Protein AF-A0A0F2T7H7-F1 (afdb_monomer)

Foldseek 3Di:
DEWDQQQVPRFIKDWFADPQQWIWIAGPPDPGIDTLDRFAPATWYWDQQPVVRFIKIWHQGPVQFIWIATPVDPGIDGPFDDPPPFRFQHTKYWDQDPVPSFIKIWTAGVQLWIWIDTPVDPGIDTDDDDDRHDDD

Structure (mmCIF, N/CA/C/O backbone):
data_AF-A0A0F2T7H7-F1
#
_entry.id   AF-A0A0F2T7H7-F1
#
loop_
_atom_site.group_PDB
_atom_site.id
_atom_site.type_symbol
_atom_site.label_atom_id
_atom_site.label_alt_id
_atom_site.label_comp_id
_atom_site.label_asym_id
_atom_site.label_entity_id
_atom_site.label_seq_id
_atom_site.pdbx_PDB_ins_code
_atom_site.Cartn_x
_atom_site.Cartn_y
_atom_site.Cartn_z
_atom_site.occupancy
_atom_site.B_iso_or_equiv
_atom_site.auth_seq_id
_atom_site.auth_comp_id
_atom_site.auth_asym_id
_atom_site.auth_atom_id
_atom_site.pdbx_PDB_model_num
ATOM 1 N N . PRO A 1 1 ? 2.668 -9.526 -2.682 1.00 92.69 1 PRO A N 1
ATOM 2 C CA . PRO A 1 1 ? 1.182 -9.571 -2.584 1.00 92.69 1 PRO A CA 1
ATOM 3 C C . PRO A 1 1 ? 0.741 -9.153 -1.174 1.00 92.69 1 PRO A C 1
ATOM 5 O O . PRO A 1 1 ? 1.503 -9.359 -0.235 1.00 92.69 1 PRO A O 1
ATOM 8 N N . SER A 1 2 ? -0.472 -8.623 -1.020 1.00 96.00 2 SER A N 1
ATOM 9 C CA . SER A 1 2 ? -1.080 -8.285 0.274 1.00 96.00 2 SER A CA 1
ATOM 10 C C . SER A 1 2 ? -2.511 -8.810 0.324 1.00 96.00 2 SER A C 1
ATOM 12 O O . SER A 1 2 ? -3.229 -8.719 -0.666 1.00 96.00 2 SER A O 1
ATOM 14 N N . VAL A 1 3 ? -2.915 -9.399 1.450 1.00 96.69 3 VAL A N 1
ATOM 15 C CA . VAL A 1 3 ? -4.265 -9.944 1.649 1.00 96.69 3 VAL A CA 1
ATOM 16 C C . VAL A 1 3 ? -4.862 -9.313 2.894 1.00 96.69 3 VAL A C 1
ATOM 18 O O . VAL A 1 3 ? -4.217 -9.289 3.940 1.00 96.69 3 VAL A O 1
ATOM 21 N N . VAL A 1 4 ? -6.094 -8.830 2.782 1.00 96.06 4 VAL A N 1
ATOM 22 C CA . VAL A 1 4 ? -6.815 -8.155 3.863 1.00 96.06 4 VAL A CA 1
ATOM 23 C C . VAL A 1 4 ? -8.279 -8.581 3.847 1.00 96.06 4 VAL A C 1
ATOM 25 O O . VAL A 1 4 ? -8.829 -8.879 2.788 1.00 96.06 4 VAL A O 1
ATOM 28 N N . ALA A 1 5 ? -8.914 -8.639 5.015 1.00 96.38 5 ALA A N 1
ATOM 29 C CA . ALA A 1 5 ? -10.361 -8.781 5.080 1.00 96.38 5 ALA A CA 1
ATOM 30 C C . ALA A 1 5 ? -11.007 -7.419 4.800 1.00 96.38 5 ALA A C 1
ATOM 32 O O . ALA A 1 5 ? -10.732 -6.456 5.514 1.00 96.38 5 ALA A O 1
ATOM 33 N N . ASP A 1 6 ? -11.855 -7.342 3.778 1.00 94.56 6 ASP A N 1
ATOM 34 C CA . ASP A 1 6 ? -12.710 -6.186 3.538 1.00 94.56 6 ASP A CA 1
ATOM 35 C C . ASP A 1 6 ? -13.715 -6.071 4.694 1.00 94.56 6 ASP A C 1
ATOM 37 O O . ASP A 1 6 ? -14.522 -6.983 4.897 1.00 94.56 6 ASP A O 1
ATOM 41 N N . PRO A 1 7 ? -13.690 -4.980 5.470 1.00 93.69 7 PRO A N 1
ATOM 42 C CA . PRO A 1 7 ? -14.576 -4.825 6.613 1.00 93.69 7 PRO A CA 1
ATOM 43 C C . PRO A 1 7 ? -16.047 -4.622 6.213 1.00 93.69 7 PRO A C 1
ATOM 45 O O . PRO A 1 7 ? -16.922 -4.806 7.058 1.00 93.69 7 PRO A O 1
ATOM 48 N N . ALA A 1 8 ? -16.348 -4.263 4.958 1.00 92.44 8 ALA A N 1
ATOM 49 C CA . ALA A 1 8 ? -17.721 -4.099 4.483 1.00 92.44 8 ALA A CA 1
ATOM 50 C C . ALA A 1 8 ? -18.402 -5.445 4.185 1.00 92.44 8 ALA A C 1
ATOM 52 O O . ALA A 1 8 ? -19.591 -5.617 4.456 1.00 92.44 8 ALA A O 1
ATOM 53 N N . THR A 1 9 ? -17.655 -6.404 3.636 1.00 93.19 9 THR A N 1
ATOM 54 C CA . THR A 1 9 ? -18.191 -7.700 3.182 1.00 93.19 9 THR A CA 1
ATOM 55 C C . THR A 1 9 ? -17.719 -8.890 4.020 1.00 93.19 9 THR A C 1
ATOM 57 O O . THR A 1 9 ? -18.320 -9.964 3.974 1.00 93.19 9 THR A O 1
ATOM 60 N N . GLY A 1 10 ? -16.632 -8.736 4.777 1.00 94.44 10 GLY A N 1
ATOM 61 C CA . GLY A 1 10 ? -15.917 -9.825 5.443 1.00 94.44 10 GLY A CA 1
ATOM 62 C C . GLY A 1 10 ? -15.155 -10.744 4.480 1.00 94.44 10 GLY A C 1
ATOM 63 O O . GLY A 1 10 ? -14.654 -11.792 4.897 1.00 94.44 10 GLY A O 1
ATOM 64 N N . HIS A 1 11 ? -15.092 -10.412 3.188 1.00 95.19 11 HIS A N 1
ATOM 65 C CA . HIS A 1 11 ? -14.358 -11.191 2.195 1.00 95.19 11 HIS A CA 1
ATOM 66 C C . HIS A 1 11 ? -12.861 -10.897 2.258 1.00 95.19 11 HIS A C 1
ATOM 68 O O . HIS A 1 11 ? -12.445 -9.816 2.659 1.00 95.19 11 HIS A O 1
ATOM 74 N N . LEU A 1 12 ? -12.033 -11.857 1.843 1.00 96.31 12 LEU A N 1
ATOM 75 C CA . LEU A 1 12 ? -10.608 -11.600 1.661 1.00 96.31 12 LEU A CA 1
ATOM 76 C C . LEU A 1 12 ? -10.384 -10.972 0.291 1.00 96.31 12 LEU A C 1
ATOM 78 O O . LEU A 1 12 ? -10.745 -11.568 -0.721 1.00 96.31 12 LEU A O 1
ATOM 82 N N . ILE A 1 13 ? -9.730 -9.818 0.271 1.00 97.00 13 ILE A N 1
ATOM 83 C CA . ILE A 1 13 ? -9.284 -9.148 -0.945 1.00 97.00 13 ILE A CA 1
ATOM 84 C C . ILE A 1 13 ? -7.774 -9.310 -1.048 1.00 97.00 13 ILE A C 1
ATOM 86 O O . ILE A 1 13 ? -7.045 -9.070 -0.084 1.00 97.00 13 ILE A O 1
ATOM 90 N N . THR A 1 14 ? -7.300 -9.734 -2.218 1.00 97.38 14 THR A N 1
ATOM 91 C CA . THR A 1 14 ? -5.864 -9.841 -2.506 1.00 97.38 14 THR A CA 1
ATOM 92 C C . THR A 1 14 ? -5.437 -8.725 -3.438 1.00 97.38 14 THR A C 1
ATOM 94 O O . THR A 1 14 ? -6.052 -8.552 -4.482 1.00 97.38 14 THR A O 1
ATOM 97 N N . TYR A 1 15 ? -4.355 -8.035 -3.093 1.00 97.62 15 TYR A N 1
ATOM 98 C CA . TYR A 1 15 ? -3.686 -7.037 -3.916 1.00 97.62 15 TYR A CA 1
ATOM 99 C C . TYR A 1 15 ? -2.330 -7.558 -4.391 1.00 97.62 15 TYR A C 1
ATOM 101 O O . TYR A 1 15 ? -1.531 -8.076 -3.600 1.00 97.62 15 TYR A O 1
ATOM 109 N N . ILE A 1 16 ? -2.045 -7.412 -5.683 1.00 97.44 16 ILE A N 1
ATOM 110 C CA . ILE A 1 16 ? -0.777 -7.813 -6.301 1.00 97.44 16 ILE A CA 1
ATOM 111 C C . ILE A 1 16 ? -0.275 -6.732 -7.250 1.00 97.44 16 ILE A C 1
ATOM 113 O O . ILE A 1 16 ? -1.045 -5.898 -7.712 1.00 97.44 16 ILE A O 1
ATOM 117 N N . ARG A 1 17 ? 1.013 -6.799 -7.582 1.00 96.81 17 ARG A N 1
ATOM 118 C CA . ARG A 1 17 ? 1.584 -6.046 -8.695 1.00 96.81 17 ARG A CA 1
ATOM 119 C C . ARG A 1 17 ? 1.940 -6.978 -9.844 1.00 96.81 17 ARG A C 1
ATOM 121 O O . ARG A 1 17 ? 2.277 -8.139 -9.600 1.00 96.81 17 ARG A O 1
ATOM 128 N N . ASP A 1 18 ? 1.923 -6.461 -11.063 1.00 96.94 18 ASP A N 1
ATOM 129 C CA . ASP A 1 18 ? 2.500 -7.146 -12.219 1.00 96.94 18 ASP A CA 1
ATOM 130 C C . ASP A 1 18 ? 3.831 -6.517 -12.671 1.00 96.94 18 ASP A C 1
ATOM 132 O O . ASP A 1 18 ? 4.333 -5.547 -12.098 1.00 96.94 18 ASP A O 1
ATOM 136 N N . THR A 1 19 ? 4.438 -7.091 -13.710 1.00 95.88 19 THR A N 1
ATOM 137 C CA . THR A 1 19 ? 5.707 -6.606 -14.273 1.00 95.88 19 THR A CA 1
ATOM 138 C C . THR A 1 19 ? 5.581 -5.283 -15.032 1.00 95.88 19 THR A C 1
ATOM 140 O O . THR A 1 19 ? 6.601 -4.666 -15.322 1.00 95.88 19 THR A O 1
ATOM 143 N N . ALA A 1 20 ? 4.362 -4.850 -15.363 1.00 97.00 20 ALA A N 1
ATOM 144 C CA . ALA A 1 20 ? 4.070 -3.540 -15.942 1.00 97.00 20 ALA A CA 1
ATOM 145 C C . ALA A 1 20 ? 3.789 -2.480 -14.859 1.00 97.00 20 ALA A C 1
ATOM 147 O O . ALA A 1 20 ? 3.421 -1.352 -15.181 1.00 97.00 20 ALA A O 1
ATOM 148 N N . ASN A 1 21 ? 4.003 -2.826 -13.584 1.00 96.31 21 ASN A N 1
ATOM 149 C CA . ASN A 1 21 ? 3.720 -2.007 -12.410 1.00 96.31 21 ASN A CA 1
ATOM 150 C C . ASN A 1 21 ? 2.231 -1.699 -12.217 1.00 96.31 21 ASN A C 1
ATOM 152 O O . ASN A 1 21 ? 1.905 -0.731 -11.538 1.00 96.31 21 ASN A O 1
ATOM 156 N N . HIS A 1 22 ? 1.310 -2.485 -12.773 1.00 97.75 22 HIS A N 1
ATOM 157 C CA . HIS A 1 22 ? -0.104 -2.324 -12.441 1.00 97.75 22 HIS A CA 1
ATOM 158 C C . HIS A 1 22 ? -0.382 -2.865 -11.041 1.00 97.75 22 HIS A C 1
ATOM 160 O O . HIS A 1 22 ? 0.103 -3.942 -10.686 1.00 97.75 22 HIS A O 1
ATOM 166 N N . LEU A 1 23 ? -1.171 -2.129 -10.254 1.00 98.06 23 LEU A N 1
ATOM 167 C CA . LEU A 1 23 ? -1.788 -2.666 -9.043 1.00 98.06 23 LEU A CA 1
ATOM 168 C C . LEU A 1 23 ? -3.091 -3.363 -9.428 1.00 98.06 23 LEU A C 1
ATOM 170 O O . LEU A 1 23 ? -3.986 -2.742 -9.995 1.00 98.06 23 LEU A O 1
ATOM 174 N N . TRP A 1 24 ? -3.223 -4.620 -9.031 1.00 97.88 24 TRP A N 1
ATOM 175 C CA . TRP A 1 24 ? -4.431 -5.409 -9.218 1.00 97.88 24 TRP A CA 1
ATOM 176 C C . TRP A 1 24 ? -5.038 -5.783 -7.874 1.00 97.88 24 TRP A C 1
ATOM 178 O O . TRP A 1 24 ? -4.294 -6.110 -6.947 1.00 97.88 24 TRP A O 1
ATOM 188 N N . SER A 1 25 ? -6.369 -5.820 -7.782 1.00 97.25 25 SER A N 1
ATOM 189 C CA . SER A 1 25 ? -7.071 -6.500 -6.689 1.00 97.25 25 SER A CA 1
ATOM 190 C C . SER A 1 25 ? -7.992 -7.605 -7.192 1.00 97.25 25 SER A C 1
ATOM 192 O O . SER A 1 25 ? -8.420 -7.599 -8.346 1.00 97.25 25 SER A O 1
ATOM 194 N N . VAL A 1 26 ? -8.295 -8.569 -6.325 1.00 97.31 26 VAL A N 1
ATOM 195 C CA . VAL A 1 26 ? -9.304 -9.600 -6.576 1.00 97.31 26 VAL A CA 1
ATOM 196 C C . VAL A 1 26 ? -10.022 -9.977 -5.284 1.00 97.31 26 VAL A C 1
ATOM 198 O O . VAL A 1 26 ? -9.384 -10.255 -4.265 1.00 97.31 26 VAL A O 1
ATOM 201 N N . ASP A 1 27 ? -11.354 -10.016 -5.349 1.00 96.06 27 ASP A N 1
ATOM 202 C CA . ASP A 1 27 ? -12.201 -10.763 -4.416 1.00 96.06 27 ASP A CA 1
ATOM 203 C C . ASP A 1 27 ? -12.469 -12.146 -5.033 1.00 96.06 27 ASP A C 1
ATOM 205 O O . ASP A 1 27 ? -13.163 -12.223 -6.053 1.00 96.06 27 ASP A O 1
ATOM 209 N N . PRO A 1 28 ? -11.975 -13.253 -4.448 1.00 92.06 28 PRO A N 1
ATOM 210 C CA . PRO A 1 28 ? -12.249 -14.602 -4.945 1.00 92.06 28 PRO A CA 1
ATOM 211 C C . PRO A 1 28 ? -13.740 -14.971 -4.989 1.00 92.06 28 PRO A C 1
ATOM 213 O O . PRO A 1 28 ? -14.110 -15.936 -5.656 1.00 92.06 28 PRO A O 1
ATOM 216 N N . LYS A 1 29 ? -14.592 -14.245 -4.256 1.00 92.75 29 LYS A N 1
ATOM 217 C CA . LYS A 1 29 ? -16.053 -14.405 -4.233 1.00 92.75 29 LYS A CA 1
ATOM 218 C C . LYS A 1 29 ? -16.785 -13.312 -5.024 1.00 92.75 29 LYS A C 1
ATOM 220 O O . LYS A 1 29 ? -18.013 -13.340 -5.085 1.00 92.75 29 LYS A O 1
ATOM 225 N N . GLY A 1 30 ? -16.052 -12.352 -5.581 1.00 90.38 30 GLY A N 1
ATOM 226 C CA . GLY A 1 30 ? -16.585 -11.184 -6.272 1.00 90.38 30 GLY A CA 1
ATOM 227 C C . GLY A 1 30 ? -16.488 -11.281 -7.800 1.00 90.38 30 GLY A C 1
ATOM 228 O O . GLY A 1 30 ? -16.344 -12.372 -8.355 1.00 90.38 30 GLY A O 1
ATOM 229 N N . PRO A 1 31 ? -16.582 -10.141 -8.510 1.00 87.06 31 PRO A N 1
ATOM 230 C CA . PRO A 1 31 ? -16.681 -10.102 -9.972 1.00 87.06 31 PRO A CA 1
ATOM 231 C C . PRO A 1 31 ? -15.370 -10.419 -10.717 1.00 87.06 31 PRO A C 1
ATOM 233 O O . PRO A 1 31 ? -15.382 -10.497 -11.944 1.00 87.06 31 PRO A O 1
ATOM 236 N N . GLY A 1 32 ? -14.253 -10.611 -10.008 1.00 92.31 32 GLY A N 1
ATOM 237 C CA . GLY A 1 32 ? -12.945 -10.915 -10.587 1.00 92.31 32 GLY A CA 1
ATOM 238 C C . GLY A 1 32 ? -11.902 -9.832 -10.311 1.00 92.31 32 GLY A C 1
ATOM 239 O O . GLY A 1 32 ? -11.933 -9.182 -9.267 1.00 92.31 32 GLY A O 1
ATOM 240 N N . TRP A 1 33 ? -10.950 -9.694 -11.234 1.00 97.19 33 TRP A N 1
ATOM 241 C CA . TRP A 1 33 ? -9.806 -8.791 -11.108 1.00 97.19 33 TRP A CA 1
ATOM 242 C C . TRP A 1 33 ? -10.171 -7.337 -11.420 1.00 97.19 33 TRP A C 1
ATOM 244 O O . TRP A 1 33 ? -10.895 -7.067 -12.377 1.00 97.19 33 TRP A O 1
ATOM 254 N N . ILE A 1 34 ? -9.614 -6.409 -10.645 1.00 96.31 34 ILE A N 1
ATOM 255 C CA . ILE A 1 34 ? -9.740 -4.959 -10.826 1.00 96.31 34 ILE A CA 1
ATOM 256 C C . ILE A 1 34 ? -8.342 -4.370 -11.012 1.00 96.31 34 ILE A C 1
ATOM 258 O O . ILE A 1 34 ? -7.448 -4.660 -10.219 1.00 96.31 34 ILE A O 1
ATOM 262 N N . ASP A 1 35 ? -8.172 -3.545 -12.045 1.00 97.12 35 ASP A N 1
ATOM 263 C CA . ASP A 1 35 ? -6.940 -2.805 -12.332 1.00 97.12 35 ASP A CA 1
ATOM 264 C C . ASP A 1 35 ? -7.015 -1.389 -11.746 1.00 97.12 35 ASP A C 1
ATOM 266 O O . ASP A 1 35 ? -7.971 -0.657 -12.015 1.00 97.12 35 ASP A O 1
ATOM 270 N N . PHE A 1 36 ? -6.001 -0.985 -10.984 1.00 96.88 36 PHE A N 1
ATOM 271 C CA . PHE A 1 36 ? -5.849 0.377 -10.460 1.00 96.88 36 PHE A CA 1
ATOM 272 C C . PHE A 1 36 ? -4.801 1.190 -11.237 1.00 96.88 36 PHE A C 1
ATOM 274 O O . PHE A 1 36 ? -4.576 2.362 -10.933 1.00 96.88 36 PHE A O 1
ATOM 281 N N . GLY A 1 37 ? -4.178 0.602 -12.258 1.00 96.69 37 GLY A N 1
ATOM 282 C CA . GLY A 1 37 ? -3.223 1.249 -13.148 1.00 96.69 37 GLY A CA 1
ATOM 283 C C . GLY A 1 37 ? -1.757 1.148 -12.703 1.00 96.69 37 GLY A C 1
ATOM 284 O O . GLY A 1 37 ? -1.452 0.609 -11.632 1.00 96.69 37 GLY A O 1
ATOM 285 N N . PRO A 1 38 ? -0.832 1.673 -13.533 1.00 96.12 38 PRO A N 1
ATOM 286 C CA . PRO A 1 38 ? 0.607 1.393 -13.489 1.00 96.12 38 PRO A CA 1
ATOM 287 C C . PRO A 1 38 ? 1.388 2.192 -12.424 1.00 96.12 38 PRO A C 1
ATOM 289 O O . PRO A 1 38 ? 2.361 2.876 -12.744 1.00 96.12 38 PRO A O 1
ATOM 292 N N . MET A 1 39 ? 0.972 2.134 -11.155 1.00 94.94 39 MET A N 1
ATOM 293 C CA . MET A 1 39 ? 1.648 2.832 -10.046 1.00 94.94 39 MET A CA 1
ATOM 294 C C . MET A 1 39 ? 2.402 1.894 -9.081 1.00 94.94 39 MET A C 1
ATOM 296 O O . MET A 1 39 ? 3.159 2.357 -8.243 1.00 94.94 39 MET A O 1
ATOM 300 N N . ALA A 1 40 ? 2.256 0.573 -9.181 1.00 95.12 40 ALA A N 1
ATOM 301 C CA . ALA A 1 40 ? 2.849 -0.416 -8.275 1.00 95.12 40 ALA A CA 1
ATOM 302 C C . ALA A 1 40 ? 4.263 -0.874 -8.673 1.00 95.12 40 ALA A C 1
ATOM 304 O O . ALA A 1 40 ? 4.457 -2.001 -9.143 1.00 95.12 40 ALA A O 1
ATOM 305 N N . ALA A 1 41 ? 5.275 -0.027 -8.463 1.00 93.19 41 ALA A N 1
ATOM 306 C CA . ALA A 1 41 ? 6.672 -0.432 -8.655 1.00 93.19 41 ALA A CA 1
ATOM 307 C C . ALA A 1 41 ? 7.193 -1.321 -7.508 1.00 93.19 41 ALA A C 1
ATOM 309 O O . ALA A 1 41 ? 7.976 -2.240 -7.749 1.00 93.19 41 ALA A O 1
ATOM 310 N N . GLY A 1 42 ? 6.736 -1.071 -6.277 1.00 91.88 42 GLY A N 1
ATOM 311 C CA . GLY A 1 42 ? 6.955 -1.927 -5.106 1.00 91.88 42 GLY A CA 1
ATOM 312 C C . GLY A 1 42 ? 5.788 -2.874 -4.823 1.00 91.88 42 GLY A C 1
ATOM 313 O O . GLY A 1 42 ? 4.710 -2.751 -5.411 1.00 91.88 42 GLY A O 1
ATOM 314 N N . ASP A 1 43 ? 5.990 -3.820 -3.905 1.00 93.56 43 ASP A N 1
ATOM 315 C CA . ASP A 1 43 ? 4.896 -4.672 -3.440 1.00 93.56 43 ASP A CA 1
ATOM 316 C C . ASP A 1 43 ? 3.853 -3.855 -2.668 1.00 93.56 43 ASP A C 1
ATOM 318 O O . ASP A 1 43 ? 4.215 -2.988 -1.866 1.00 93.56 43 ASP A O 1
ATOM 322 N N . PRO A 1 44 ? 2.557 -4.150 -2.873 1.00 95.44 44 PRO A N 1
ATOM 323 C CA . PRO A 1 44 ? 1.495 -3.502 -2.129 1.00 95.44 44 PRO A CA 1
ATOM 324 C C . PRO A 1 44 ? 1.458 -3.965 -0.677 1.00 95.44 44 PRO A C 1
ATOM 326 O O . PRO A 1 44 ? 1.651 -5.144 -0.377 1.00 95.44 44 PRO A O 1
ATOM 329 N N . MET A 1 45 ? 1.088 -3.039 0.198 1.00 95.69 45 MET A N 1
ATOM 330 C CA . MET A 1 45 ? 0.695 -3.274 1.579 1.00 95.69 45 MET A CA 1
ATOM 331 C C . MET A 1 45 ? -0.699 -2.677 1.768 1.00 95.69 45 MET A C 1
ATOM 333 O O . MET A 1 45 ? -0.871 -1.475 1.610 1.00 95.69 45 MET A O 1
ATOM 337 N N . THR A 1 46 ? -1.699 -3.492 2.094 1.00 96.19 46 THR A N 1
ATOM 338 C CA . THR A 1 46 ? -3.072 -3.024 2.326 1.00 96.19 46 THR A CA 1
ATOM 339 C C . THR A 1 46 ? -3.486 -3.218 3.776 1.00 96.19 46 THR A C 1
ATOM 341 O O . THR A 1 46 ? -3.269 -4.284 4.350 1.00 96.19 46 THR A O 1
ATOM 344 N N . VAL A 1 47 ? -4.127 -2.199 4.345 1.00 95.75 47 VAL A N 1
ATOM 345 C CA . VAL A 1 47 ? -4.707 -2.207 5.695 1.00 95.75 47 VAL A CA 1
ATOM 346 C C . VAL A 1 47 ? -6.124 -1.663 5.682 1.00 95.75 47 VAL A C 1
ATOM 348 O O . VAL A 1 47 ? -6.508 -0.926 4.778 1.00 95.75 47 VAL A O 1
ATOM 351 N N . VAL A 1 48 ? -6.884 -2.010 6.718 1.00 95.75 48 VAL A N 1
ATOM 352 C CA . VAL A 1 48 ? -8.123 -1.309 7.052 1.00 95.75 48 VAL A CA 1
ATOM 353 C C . VAL A 1 48 ? -7.757 -0.045 7.822 1.00 95.75 48 VAL A C 1
ATOM 355 O O . VAL A 1 48 ? -7.095 -0.139 8.857 1.00 95.75 48 VAL A O 1
ATOM 358 N N . ASP A 1 49 ? -8.188 1.117 7.343 1.00 93.88 49 ASP A N 1
ATOM 359 C CA . ASP A 1 49 ? -8.134 2.357 8.112 1.00 93.88 49 ASP A CA 1
ATOM 360 C C . ASP A 1 49 ? -9.237 2.339 9.183 1.00 93.88 49 ASP A C 1
ATOM 362 O O . ASP A 1 49 ? -10.419 2.363 8.834 1.00 93.88 49 ASP A O 1
ATOM 366 N N . PRO A 1 50 ? -8.904 2.325 10.488 1.00 92.69 50 PRO A N 1
ATOM 367 C CA . PRO A 1 50 ? -9.910 2.295 11.547 1.00 92.69 50 PRO A CA 1
ATOM 368 C C . PRO A 1 50 ? -10.802 3.542 11.592 1.00 92.69 50 PRO A C 1
ATOM 370 O O . PRO A 1 50 ? -11.890 3.486 12.161 1.00 92.69 50 PRO A O 1
ATOM 373 N N . ALA A 1 51 ? -10.352 4.674 11.038 1.00 91.62 51 ALA A N 1
ATOM 374 C CA . ALA A 1 51 ? -11.107 5.923 11.071 1.00 91.62 51 ALA A CA 1
ATOM 375 C C . ALA A 1 51 ? -12.242 5.949 10.039 1.00 91.62 51 ALA A C 1
ATOM 377 O O . ALA A 1 51 ? -13.309 6.499 10.311 1.00 91.62 51 ALA A O 1
ATOM 378 N N . THR A 1 52 ? -12.008 5.369 8.863 1.00 92.56 52 THR A N 1
ATOM 379 C CA . THR A 1 52 ? -12.961 5.351 7.741 1.00 92.56 52 THR A CA 1
ATOM 380 C C . THR A 1 52 ? -13.607 3.985 7.536 1.00 92.56 52 THR A C 1
ATOM 382 O O . THR A 1 52 ? -14.659 3.893 6.912 1.00 92.56 52 THR A O 1
ATOM 385 N N . ASN A 1 53 ? -13.015 2.926 8.094 1.00 94.19 53 ASN A N 1
ATOM 386 C CA . ASN A 1 53 ? -13.346 1.531 7.818 1.00 94.19 53 ASN A CA 1
ATOM 387 C C . ASN A 1 53 ? -13.197 1.172 6.324 1.00 94.19 53 ASN A C 1
ATOM 389 O O . ASN A 1 53 ? -13.900 0.300 5.818 1.00 94.19 53 ASN A O 1
ATOM 393 N N . HIS A 1 54 ? -12.299 1.867 5.620 1.00 94.75 54 HIS A N 1
ATOM 394 C CA . HIS A 1 54 ? -11.956 1.622 4.220 1.00 94.75 54 HIS A CA 1
ATOM 395 C C . HIS A 1 54 ? -10.658 0.819 4.111 1.00 94.75 54 HIS A C 1
ATOM 397 O O . HIS A 1 54 ? -9.835 0.803 5.031 1.00 94.75 54 HIS A O 1
ATOM 403 N N . LEU A 1 55 ? -10.449 0.174 2.963 1.00 95.75 55 LEU A N 1
ATOM 404 C CA . LEU A 1 55 ? -9.151 -0.396 2.613 1.00 95.75 55 LEU A CA 1
ATOM 405 C C . LEU A 1 55 ? -8.250 0.696 2.037 1.00 95.75 55 LEU A C 1
ATOM 407 O O . LEU A 1 55 ? -8.642 1.389 1.104 1.00 95.75 55 LEU A O 1
ATOM 411 N N . ILE A 1 56 ? -7.023 0.802 2.541 1.00 95.75 56 ILE A N 1
ATOM 412 C CA . ILE A 1 56 ? -5.997 1.672 1.964 1.00 95.75 56 ILE A CA 1
ATOM 413 C C . ILE A 1 56 ? -4.784 0.828 1.595 1.00 95.75 56 ILE A C 1
ATOM 415 O O . ILE A 1 56 ? -4.210 0.138 2.444 1.00 95.75 56 ILE A O 1
ATOM 419 N N . THR A 1 57 ? -4.388 0.894 0.325 1.00 96.38 57 THR A N 1
ATOM 420 C CA . THR A 1 57 ? -3.194 0.224 -0.194 1.00 96.38 57 THR A CA 1
ATOM 421 C C . THR A 1 57 ? -2.061 1.227 -0.350 1.00 96.38 57 THR A C 1
ATOM 423 O O . THR A 1 57 ? -2.218 2.228 -1.042 1.00 96.38 57 THR A O 1
ATOM 426 N N . TYR A 1 58 ? -0.913 0.926 0.251 1.00 95.56 58 TYR A N 1
ATOM 427 C CA . TYR A 1 58 ? 0.336 1.677 0.186 1.00 95.56 58 TYR A CA 1
ATOM 428 C C . TYR A 1 58 ? 1.383 0.912 -0.620 1.00 95.56 58 TYR A C 1
ATOM 430 O O . TYR A 1 58 ? 1.504 -0.306 -0.478 1.00 95.56 58 TYR A O 1
ATOM 438 N N . LEU A 1 59 ? 2.162 1.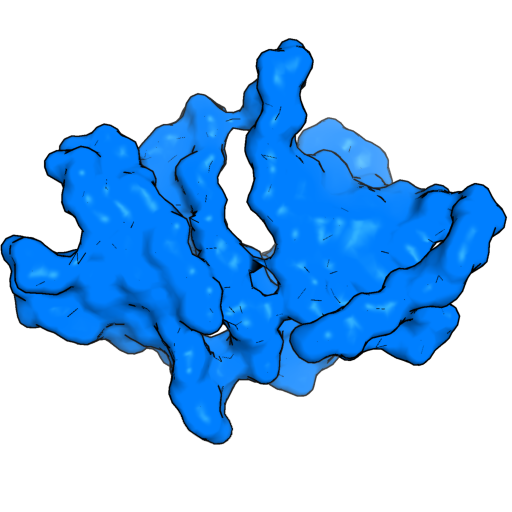615 -1.441 1.00 94.12 59 LEU A N 1
ATOM 439 C CA . LEU A 1 59 ? 3.263 1.034 -2.213 1.00 94.12 59 LEU A CA 1
ATOM 440 C C . LEU A 1 59 ? 4.225 2.095 -2.741 1.00 94.12 59 LEU A C 1
ATOM 442 O O . LEU A 1 59 ? 3.894 3.276 -2.793 1.00 94.12 59 LEU A O 1
ATOM 446 N N . ASN A 1 60 ? 5.402 1.667 -3.189 1.00 92.50 60 ASN A N 1
ATOM 447 C CA . ASN A 1 60 ? 6.307 2.564 -3.900 1.00 92.50 60 ASN A CA 1
ATOM 448 C C . ASN A 1 60 ? 5.907 2.703 -5.368 1.00 92.50 60 ASN A C 1
ATOM 450 O O . ASN A 1 60 ? 5.743 1.701 -6.072 1.00 92.50 60 ASN A O 1
ATOM 454 N N . GLY A 1 61 ? 5.822 3.951 -5.816 1.00 92.31 61 GLY A N 1
ATOM 455 C CA . GLY A 1 61 ? 5.629 4.337 -7.205 1.00 92.31 61 GLY A CA 1
ATOM 456 C C . GLY A 1 61 ? 6.887 4.165 -8.056 1.00 92.31 61 GLY A C 1
ATOM 457 O O . GLY A 1 61 ? 7.993 4.043 -7.517 1.00 92.31 61 GLY A O 1
ATOM 458 N N . PRO A 1 62 ? 6.759 4.203 -9.396 1.00 90.44 62 PRO A N 1
ATOM 459 C CA . PRO A 1 62 ? 7.904 4.219 -10.313 1.00 90.44 62 PRO A CA 1
ATOM 460 C C . PRO A 1 62 ? 8.849 5.415 -10.107 1.00 90.44 62 PRO A C 1
ATOM 462 O O . PRO A 1 62 ? 9.987 5.395 -10.561 1.00 90.44 62 PRO A O 1
ATOM 465 N N . ASP A 1 63 ? 8.376 6.456 -9.426 1.00 87.75 63 ASP A N 1
ATOM 466 C CA . ASP A 1 63 ? 9.107 7.664 -9.045 1.00 87.75 63 ASP A CA 1
ATOM 467 C C . ASP A 1 63 ? 9.826 7.547 -7.688 1.00 87.75 63 ASP A C 1
ATOM 469 O O . ASP A 1 63 ? 10.364 8.537 -7.188 1.00 87.75 63 ASP A O 1
ATOM 473 N N . HIS A 1 64 ? 9.843 6.349 -7.094 1.00 85.19 64 HIS A N 1
ATOM 474 C CA . HIS A 1 64 ? 10.406 6.064 -5.772 1.00 85.19 64 HIS A CA 1
ATOM 475 C C . HIS A 1 64 ? 9.769 6.863 -4.626 1.00 85.19 64 HIS A C 1
ATOM 477 O O . HIS A 1 64 ? 10.403 7.087 -3.588 1.00 85.19 64 HIS A O 1
ATOM 483 N N . ARG A 1 65 ? 8.511 7.277 -4.803 1.00 88.50 65 ARG A N 1
ATOM 484 C CA . ARG A 1 65 ? 7.690 7.885 -3.755 1.00 88.50 65 ARG A CA 1
ATOM 485 C C . ARG A 1 65 ? 6.702 6.874 -3.206 1.00 88.50 65 ARG A C 1
ATOM 487 O O . ARG A 1 65 ? 6.344 5.912 -3.881 1.00 88.50 65 ARG A O 1
ATOM 494 N N . LEU A 1 66 ? 6.256 7.094 -1.977 1.00 91.31 66 LEU A N 1
ATOM 495 C CA . LEU A 1 66 ? 5.190 6.295 -1.394 1.00 91.31 66 LEU A CA 1
ATOM 496 C C . LEU A 1 66 ? 3.854 6.827 -1.907 1.00 91.31 66 LEU A C 1
ATOM 498 O O . LEU A 1 66 ? 3.545 8.003 -1.747 1.00 91.31 66 LEU A O 1
ATOM 502 N N . TRP A 1 67 ? 3.063 5.958 -2.513 1.00 93.88 67 TRP A N 1
ATOM 503 C CA . TRP A 1 67 ? 1.721 6.257 -2.990 1.00 93.88 67 TRP A CA 1
ATOM 504 C C . TRP A 1 67 ? 0.700 5.469 -2.188 1.00 93.88 67 TRP A C 1
ATOM 506 O O . TRP A 1 67 ? 0.985 4.370 -1.705 1.00 93.88 67 TRP A O 1
ATOM 516 N N . SER A 1 68 ? -0.502 6.025 -2.077 1.00 94.56 68 SER A N 1
ATOM 517 C CA . SER A 1 68 ? -1.657 5.324 -1.537 1.00 94.56 68 SER A CA 1
ATOM 518 C C . SER A 1 68 ? -2.853 5.399 -2.473 1.00 94.56 68 SER A C 1
ATOM 520 O O . SER A 1 68 ? -3.051 6.404 -3.162 1.00 94.56 68 SER A O 1
ATOM 522 N N . VAL A 1 69 ? -3.685 4.364 -2.443 1.00 96.31 69 VAL A N 1
ATOM 523 C CA . VAL A 1 69 ? -4.994 4.353 -3.093 1.00 96.31 69 VAL A CA 1
ATOM 524 C C . VAL A 1 69 ? -6.044 3.794 -2.136 1.00 96.31 69 VAL A C 1
ATOM 526 O O . VAL A 1 69 ? -5.836 2.760 -1.499 1.00 96.31 69 VAL A O 1
ATOM 529 N N . ASP A 1 70 ? -7.163 4.507 -2.042 1.00 94.94 70 ASP A N 1
ATOM 530 C CA . ASP A 1 70 ? -8.414 4.028 -1.458 1.00 94.94 70 ASP A CA 1
ATOM 531 C C . ASP A 1 70 ? -9.346 3.678 -2.633 1.00 94.94 70 ASP A C 1
ATOM 533 O O . ASP A 1 70 ? -9.673 4.577 -3.418 1.00 94.94 70 ASP A O 1
ATOM 537 N N . PRO A 1 71 ? -9.772 2.411 -2.801 1.00 90.25 71 PRO A N 1
ATOM 538 C CA . PRO A 1 71 ? -10.722 2.018 -3.844 1.00 90.25 71 PRO A CA 1
ATOM 539 C C . PRO A 1 71 ? -12.060 2.772 -3.799 1.00 90.25 71 PRO A C 1
ATOM 541 O O . PRO A 1 71 ? -12.761 2.831 -4.807 1.00 90.25 71 PRO A O 1
ATOM 544 N N . GLN A 1 72 ? -12.427 3.322 -2.640 1.00 88.75 72 GLN A N 1
ATOM 545 C CA . GLN A 1 72 ? -13.629 4.129 -2.415 1.00 88.75 72 GLN A CA 1
ATOM 546 C C . GLN A 1 72 ? -13.337 5.641 -2.500 1.00 88.75 72 GLN 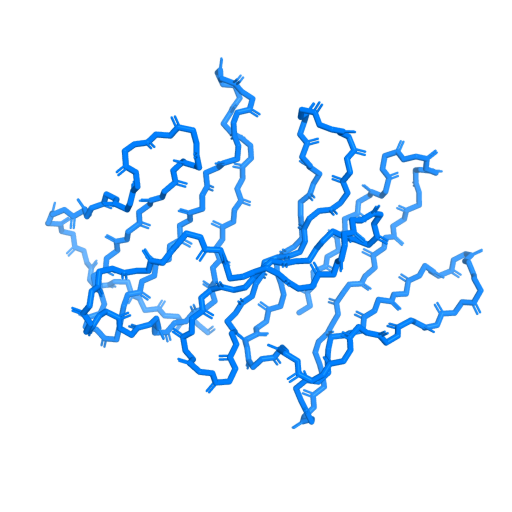A C 1
ATOM 548 O O . GLN A 1 72 ? -14.255 6.457 -2.402 1.00 88.75 72 GLN A O 1
ATOM 553 N N . GLY A 1 73 ? -12.069 6.018 -2.683 1.00 89.38 73 GLY A N 1
ATOM 554 C CA . GLY A 1 73 ? -11.585 7.392 -2.722 1.00 89.38 73 GLY A CA 1
ATOM 555 C C . GLY A 1 73 ? -11.391 7.957 -4.138 1.00 89.38 73 GLY A C 1
ATOM 556 O O . GLY A 1 73 ? -11.800 7.361 -5.134 1.00 89.38 73 GLY A O 1
ATOM 557 N N . PRO A 1 74 ? -10.748 9.135 -4.257 1.00 87.19 74 PRO A N 1
ATOM 558 C CA . PRO A 1 74 ? -10.579 9.846 -5.528 1.00 87.19 74 PRO A CA 1
ATOM 559 C C . PRO A 1 74 ? -9.495 9.257 -6.454 1.00 87.19 74 PRO A C 1
ATOM 561 O O . PRO A 1 74 ? -9.270 9.796 -7.536 1.00 87.19 74 PRO A O 1
ATOM 564 N N . GLY A 1 75 ? -8.813 8.182 -6.045 1.00 92.06 75 GLY A N 1
ATOM 565 C CA . GLY A 1 75 ? -7.712 7.555 -6.779 1.00 92.06 75 GLY A CA 1
ATOM 566 C C . GLY A 1 75 ? -6.357 7.714 -6.085 1.00 92.06 75 GLY A C 1
ATOM 567 O O . GLY A 1 75 ? -6.274 7.836 -4.862 1.00 92.06 75 GLY A O 1
ATOM 568 N N . TRP A 1 76 ? -5.283 7.678 -6.876 1.00 95.38 76 TRP A N 1
ATOM 569 C CA . TRP A 1 76 ? -3.909 7.737 -6.379 1.00 95.38 76 TRP A CA 1
ATOM 570 C C . TRP A 1 76 ? -3.588 9.072 -5.718 1.00 95.38 76 TRP A C 1
ATOM 572 O O . TRP A 1 76 ? -3.799 10.138 -6.292 1.00 95.38 76 TRP A O 1
ATOM 582 N N . THR A 1 77 ? -3.009 8.994 -4.527 1.00 93.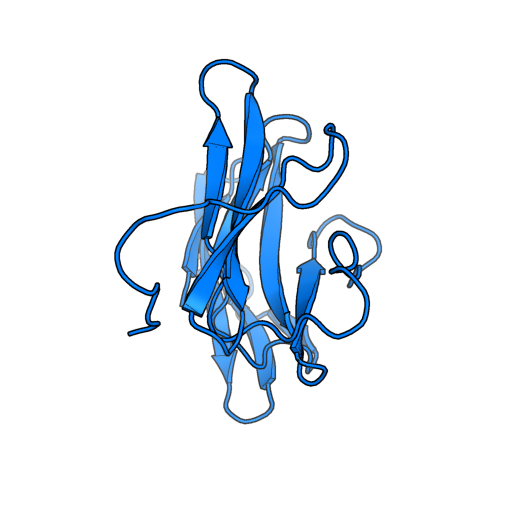25 77 THR A N 1
ATOM 583 C CA . THR A 1 77 ? -2.499 10.144 -3.784 1.00 93.25 77 THR A CA 1
ATOM 584 C C . THR A 1 77 ? -1.050 9.872 -3.415 1.00 93.25 77 THR A C 1
ATOM 586 O O . THR A 1 77 ? -0.735 8.782 -2.932 1.00 93.25 77 THR A O 1
ATOM 589 N N . GLU A 1 78 ? -0.162 10.841 -3.653 1.00 91.31 78 GLU A N 1
ATOM 590 C CA . GLU A 1 78 ? 1.194 10.765 -3.112 1.00 91.31 78 GLU A CA 1
ATOM 591 C C . GLU A 1 78 ? 1.051 10.788 -1.594 1.00 91.31 78 GLU A C 1
ATOM 593 O O . GLU A 1 78 ? 0.543 11.752 -1.012 1.00 91.31 78 GLU A O 1
ATOM 598 N N . PHE A 1 79 ? 1.437 9.694 -0.952 1.00 87.44 79 PHE A N 1
ATOM 599 C CA . PHE A 1 79 ? 1.440 9.649 0.491 1.00 87.44 79 PHE A CA 1
ATOM 600 C C . PHE A 1 79 ? 2.561 10.556 0.985 1.00 87.44 79 PHE A C 1
ATOM 602 O O . PHE A 1 79 ? 3.626 10.585 0.380 1.00 87.44 79 PHE A O 1
ATOM 609 N N . ILE A 1 80 ? 2.284 11.292 2.065 1.00 86.19 80 ILE A N 1
ATOM 610 C CA . ILE A 1 80 ? 3.137 12.285 2.744 1.00 86.19 80 ILE A CA 1
ATOM 611 C C . ILE A 1 80 ? 4.531 12.411 2.113 1.00 86.19 80 ILE A C 1
ATOM 613 O O . ILE A 1 80 ? 5.370 11.528 2.336 1.00 86.19 80 ILE A O 1
ATOM 617 N N . PRO A 1 81 ? 4.799 13.504 1.374 1.00 83.56 81 PRO A N 1
ATOM 618 C CA . PRO A 1 81 ? 6.061 13.680 0.673 1.00 83.56 81 PRO A CA 1
ATOM 619 C C . PRO A 1 81 ? 7.253 13.444 1.598 1.00 83.56 81 PRO A C 1
ATOM 621 O O . PRO A 1 81 ? 7.308 13.963 2.720 1.00 83.56 81 PRO A O 1
ATOM 624 N N . THR A 1 82 ? 8.213 12.647 1.139 1.00 73.25 82 THR A N 1
ATOM 625 C CA . THR A 1 82 ? 9.488 12.511 1.839 1.00 73.25 82 THR A CA 1
ATOM 626 C C . THR A 1 82 ? 10.266 13.826 1.746 1.00 73.25 82 THR A C 1
ATOM 628 O O . THR A 1 82 ? 10.043 14.654 0.856 1.00 73.25 82 THR A O 1
ATOM 631 N N . THR A 1 83 ? 11.190 14.056 2.680 1.00 72.50 83 THR A N 1
ATOM 632 C CA . THR A 1 83 ? 12.094 15.209 2.590 1.00 72.50 83 THR A CA 1
ATOM 633 C C . THR A 1 83 ? 12.841 15.176 1.256 1.00 72.50 83 THR A C 1
ATOM 635 O O . THR A 1 83 ? 13.231 14.109 0.781 1.00 72.50 83 THR A O 1
ATOM 638 N N . SER A 1 84 ? 13.056 16.348 0.651 1.00 63.72 84 SER A N 1
ATOM 639 C CA . SER A 1 84 ? 13.760 16.470 -0.630 1.00 63.72 84 SER A CA 1
ATOM 640 C C . SER A 1 84 ? 15.068 15.665 -0.637 1.00 63.72 84 SER A C 1
ATOM 642 O O . SER A 1 84 ? 15.934 15.870 0.215 1.00 63.72 84 SER A O 1
ATOM 644 N N . GLY A 1 85 ? 15.192 14.739 -1.594 1.00 60.88 85 GLY A N 1
ATOM 645 C CA . GLY A 1 85 ? 16.351 13.854 -1.757 1.00 60.88 85 GLY A CA 1
ATOM 646 C C . GLY A 1 85 ? 16.259 12.491 -1.055 1.00 60.88 85 GLY A C 1
ATOM 647 O O . GLY A 1 85 ? 17.141 11.660 -1.264 1.00 60.88 85 GLY A O 1
ATOM 648 N N . THR A 1 86 ? 15.216 12.219 -0.263 1.00 71.06 86 THR A N 1
ATOM 649 C CA . THR A 1 86 ? 14.995 10.900 0.351 1.00 71.06 86 THR A CA 1
ATOM 650 C C . THR A 1 86 ? 14.283 9.964 -0.630 1.00 71.06 86 THR A C 1
ATOM 652 O O . THR A 1 86 ? 13.068 10.041 -0.809 1.00 71.06 86 THR A O 1
ATOM 655 N N . VAL A 1 87 ? 15.055 9.073 -1.256 1.00 74.62 87 VAL A N 1
ATOM 656 C CA . VAL A 1 87 ? 14.566 7.992 -2.130 1.00 74.62 87 VAL A CA 1
ATOM 657 C C . VAL A 1 87 ? 14.229 6.772 -1.276 1.00 74.62 87 VAL A C 1
ATOM 659 O O . VAL A 1 87 ? 15.075 6.330 -0.497 1.00 74.62 87 VAL A O 1
ATOM 662 N N . LEU A 1 88 ? 13.023 6.212 -1.415 1.00 82.94 88 LEU A N 1
ATOM 663 C CA . LEU A 1 88 ? 12.636 4.997 -0.691 1.00 82.94 88 LEU A CA 1
ATOM 664 C C . LEU A 1 88 ? 13.332 3.764 -1.281 1.00 82.94 88 LEU A C 1
ATOM 666 O O . LEU A 1 88 ? 13.315 3.544 -2.492 1.00 82.94 88 LEU A O 1
ATOM 670 N N . GLY A 1 89 ? 13.966 2.977 -0.409 1.00 77.94 89 GLY A N 1
ATOM 671 C CA . GLY A 1 89 ? 14.802 1.831 -0.781 1.00 77.94 89 GLY A CA 1
ATOM 672 C C . GLY A 1 89 ? 14.056 0.499 -0.894 1.00 77.94 89 GLY A C 1
ATOM 673 O O . GLY A 1 89 ? 14.574 -0.436 -1.496 1.00 77.94 89 GLY A O 1
ATOM 674 N N . GLY A 1 90 ? 12.838 0.403 -0.359 1.00 81.19 90 GLY A N 1
ATOM 675 C CA . GLY A 1 90 ? 12.059 -0.834 -0.368 1.00 81.19 90 GLY A CA 1
ATOM 676 C C . GLY A 1 90 ? 10.620 -0.642 0.092 1.00 81.19 90 GLY A C 1
ATOM 677 O O . GLY A 1 90 ? 10.184 0.485 0.329 1.00 81.19 90 GLY A O 1
ATOM 678 N N . ASN A 1 91 ? 9.880 -1.747 0.180 1.00 87.25 91 ASN A N 1
ATOM 679 C CA . ASN A 1 91 ? 8.435 -1.724 0.403 1.00 87.25 91 ASN A CA 1
ATOM 680 C C . ASN A 1 91 ? 8.066 -1.128 1.777 1.00 87.25 91 ASN A C 1
ATOM 682 O O . ASN A 1 91 ? 8.743 -1.411 2.772 1.00 87.25 91 ASN A O 1
ATOM 686 N N . PRO A 1 92 ? 6.996 -0.321 1.848 1.00 89.69 92 PRO A N 1
ATOM 687 C CA . PRO A 1 92 ? 6.487 0.209 3.104 1.00 89.69 92 PRO A CA 1
ATOM 688 C C . PRO A 1 92 ? 5.809 -0.888 3.937 1.00 89.69 92 PRO A C 1
ATOM 690 O O . PRO A 1 92 ? 5.348 -1.906 3.417 1.00 89.69 92 PRO A O 1
ATOM 693 N N . PHE A 1 93 ? 5.670 -0.634 5.234 1.00 92.56 93 PHE A N 1
ATOM 694 C CA . PHE A 1 93 ? 4.818 -1.413 6.125 1.00 92.56 93 PHE A CA 1
ATOM 695 C C . PHE A 1 93 ? 3.949 -0.468 6.951 1.00 92.56 93 PHE A C 1
ATOM 697 O O . PHE A 1 93 ? 4.487 0.403 7.626 1.00 92.56 93 PHE A O 1
ATOM 704 N N . THR A 1 94 ? 2.628 -0.632 6.935 1.00 94.31 94 THR A N 1
ATOM 705 C CA . THR A 1 94 ? 1.712 0.229 7.702 1.00 94.31 94 THR A CA 1
ATOM 706 C C . THR A 1 94 ? 0.874 -0.610 8.646 1.00 94.31 94 THR A C 1
ATOM 708 O O . THR A 1 94 ? 0.474 -1.724 8.316 1.00 94.31 94 THR A O 1
ATOM 711 N N . ILE A 1 95 ? 0.603 -0.069 9.828 1.00 94.25 95 ILE A N 1
ATOM 712 C CA . ILE A 1 95 ? -0.226 -0.702 10.852 1.00 94.25 95 ILE A CA 1
ATOM 713 C C . ILE A 1 95 ? -1.055 0.356 11.575 1.00 94.25 95 ILE A C 1
ATOM 715 O O . ILE A 1 95 ? -0.636 1.506 11.682 1.00 94.25 95 ILE A O 1
ATOM 719 N N . ALA A 1 96 ? -2.220 -0.029 12.090 1.00 93.88 96 ALA A N 1
ATOM 720 C CA . ALA A 1 96 ? -2.951 0.797 13.040 1.00 93.88 96 ALA A CA 1
ATOM 721 C C . ALA A 1 96 ? -2.299 0.702 14.428 1.00 93.88 96 ALA A C 1
ATOM 723 O O . ALA A 1 96 ? -2.193 -0.388 14.9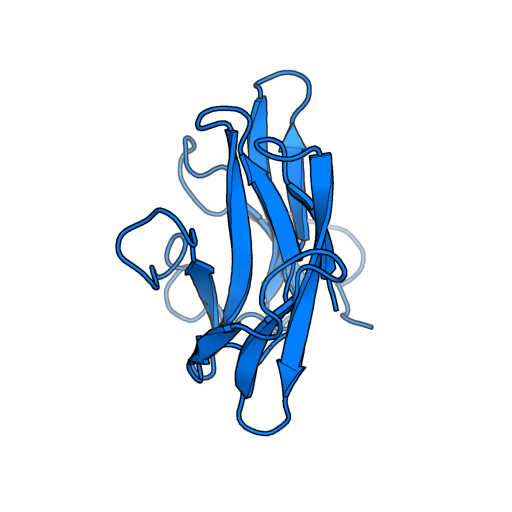93 1.00 93.88 96 ALA A O 1
ATOM 724 N N . ASP A 1 97 ? -1.886 1.834 14.991 1.00 93.50 97 ASP A N 1
ATOM 725 C CA . ASP A 1 97 ? -1.464 1.921 16.385 1.00 93.50 97 ASP A CA 1
ATOM 726 C C . ASP A 1 97 ? -2.672 1.616 17.292 1.00 93.50 97 ASP A C 1
ATOM 728 O O . ASP A 1 97 ? -3.658 2.354 17.263 1.00 93.50 97 ASP A O 1
ATOM 732 N N . PRO A 1 98 ? -2.634 0.552 18.112 1.00 91.25 98 PRO A N 1
ATOM 733 C CA . PRO A 1 98 ? -3.769 0.163 18.942 1.00 91.25 98 PRO A CA 1
ATOM 734 C C . PRO A 1 98 ? -4.122 1.189 20.028 1.00 91.25 98 PRO A C 1
ATOM 736 O O . PRO A 1 98 ? -5.245 1.166 20.528 1.00 91.25 98 PRO A O 1
ATOM 739 N N . ALA A 1 99 ? -3.197 2.073 20.418 1.00 92.75 99 ALA A N 1
ATOM 740 C CA . ALA A 1 99 ? -3.461 3.088 21.435 1.00 92.75 99 ALA A CA 1
ATOM 741 C C . ALA A 1 99 ? -4.243 4.287 20.877 1.00 92.75 99 ALA A C 1
ATOM 743 O O . ALA A 1 99 ? -5.058 4.877 21.586 1.00 92.75 99 ALA A O 1
ATOM 744 N N . THR A 1 100 ? -3.991 4.651 19.619 1.00 92.19 100 THR A N 1
ATOM 745 C CA . THR A 1 100 ? -4.534 5.868 18.991 1.00 92.19 100 THR A CA 1
ATOM 746 C C . THR A 1 100 ? -5.527 5.579 17.863 1.00 92.19 100 THR A C 1
ATOM 748 O O . THR A 1 100 ? -6.316 6.447 17.494 1.00 92.19 100 THR A O 1
ATOM 751 N N . GLY A 1 101 ? -5.497 4.373 17.296 1.00 91.25 101 GLY A N 1
ATOM 752 C CA . GLY A 1 101 ? -6.202 4.005 16.069 1.00 91.25 101 GLY A CA 1
ATOM 753 C C . GLY A 1 101 ? -5.624 4.661 14.811 1.00 91.25 101 GLY A C 1
ATOM 754 O O . GLY A 1 101 ? -6.246 4.597 13.754 1.00 91.25 101 GLY A O 1
ATOM 755 N N . HIS A 1 102 ? -4.476 5.337 14.905 1.00 93.56 102 HIS A N 1
ATOM 756 C CA . HIS A 1 102 ? -3.850 6.003 13.768 1.00 93.56 102 HIS A CA 1
ATOM 757 C C . HIS A 1 102 ? -3.070 5.004 12.920 1.00 93.56 102 HIS A C 1
ATOM 759 O O . HIS A 1 102 ? -2.414 4.112 13.453 1.00 93.56 102 HIS A O 1
ATOM 765 N N . LEU A 1 103 ? -3.098 5.172 11.599 1.00 94.06 103 LEU A N 1
ATOM 766 C CA . LEU A 1 103 ? -2.197 4.434 10.724 1.00 94.06 103 LEU A CA 1
ATOM 767 C C . LEU A 1 103 ? -0.781 5.004 10.845 1.00 94.06 103 LEU A C 1
ATOM 769 O O . LEU A 1 103 ? -0.572 6.198 10.651 1.00 94.06 103 LEU A O 1
ATOM 773 N N . VAL A 1 104 ? 0.188 4.140 11.131 1.00 94.75 104 VAL A N 1
ATOM 774 C CA . VAL A 1 104 ? 1.612 4.475 11.176 1.00 94.75 104 VAL A CA 1
ATOM 775 C C . VAL A 1 104 ? 2.331 3.667 10.109 1.00 94.75 104 VAL A C 1
ATOM 777 O O . VAL A 1 104 ? 2.294 2.434 10.124 1.00 94.75 104 VAL A O 1
ATOM 780 N N . TH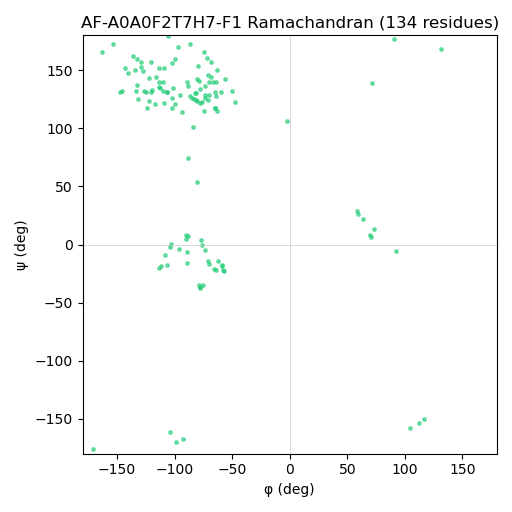R A 1 105 ? 2.983 4.362 9.179 1.00 94.00 105 THR A N 1
ATOM 781 C CA . THR A 1 105 ? 3.755 3.750 8.095 1.00 94.00 105 THR A CA 1
ATOM 782 C C . THR A 1 105 ? 5.239 3.787 8.415 1.00 94.00 105 THR A C 1
ATOM 784 O O . THR A 1 105 ? 5.772 4.822 8.802 1.00 94.00 105 THR A O 1
ATOM 787 N N . TYR A 1 106 ? 5.913 2.668 8.197 1.00 92.38 106 TYR A N 1
ATOM 788 C CA . TYR A 1 106 ? 7.345 2.475 8.339 1.00 92.38 106 TYR A CA 1
ATOM 789 C C . TYR A 1 106 ? 7.969 2.202 6.974 1.00 92.38 106 TYR A C 1
ATOM 791 O O . TYR A 1 106 ? 7.410 1.466 6.160 1.00 92.38 106 TYR A O 1
ATOM 799 N N . ALA A 1 107 ? 9.139 2.777 6.727 1.00 89.75 107 ALA A N 1
ATOM 800 C CA . ALA A 1 107 ? 9.881 2.585 5.488 1.00 89.75 107 ALA A CA 1
ATOM 801 C C . ALA A 1 107 ? 11.380 2.791 5.725 1.00 89.75 107 ALA A C 1
ATOM 803 O O . ALA A 1 107 ? 11.802 3.237 6.7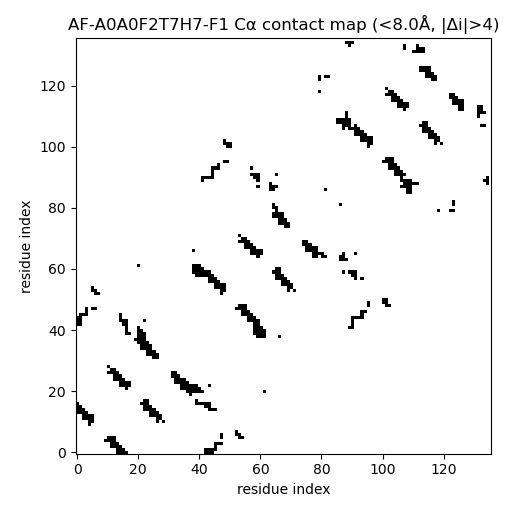94 1.00 89.75 107 ALA A O 1
ATOM 804 N N . HIS A 1 108 ? 12.194 2.493 4.715 1.00 87.88 108 HIS A N 1
ATOM 805 C CA . HIS A 1 108 ? 13.602 2.871 4.710 1.00 87.88 108 HIS A CA 1
ATOM 806 C C . HIS A 1 108 ? 13.984 3.589 3.421 1.00 87.88 108 HIS A C 1
ATOM 808 O O . HIS A 1 108 ? 13.369 3.382 2.373 1.00 87.88 108 HIS A O 1
ATOM 814 N N . ASP A 1 109 ? 15.004 4.437 3.511 1.00 87.38 109 ASP A N 1
ATOM 815 C CA . ASP A 1 109 ? 15.617 5.057 2.340 1.00 87.38 109 ASP A CA 1
ATOM 816 C C . ASP A 1 109 ? 16.723 4.178 1.738 1.00 87.38 109 ASP A C 1
ATOM 818 O O . ASP A 1 109 ? 17.121 3.163 2.309 1.00 87.38 109 ASP A O 1
ATOM 822 N N . THR A 1 110 ? 17.253 4.567 0.580 1.00 84.31 110 THR A N 1
ATOM 823 C CA . THR A 1 110 ? 18.343 3.838 -0.096 1.00 84.31 110 THR A CA 1
ATOM 824 C C . THR A 1 110 ? 19.651 3.779 0.700 1.00 84.31 110 THR A C 1
ATOM 826 O O . THR A 1 110 ? 20.527 2.988 0.363 1.00 84.31 110 THR A O 1
ATOM 829 N N . ASN A 1 111 ? 19.806 4.592 1.751 1.00 84.94 111 ASN A N 1
ATOM 830 C CA . ASN A 1 111 ? 20.948 4.532 2.667 1.00 84.94 111 A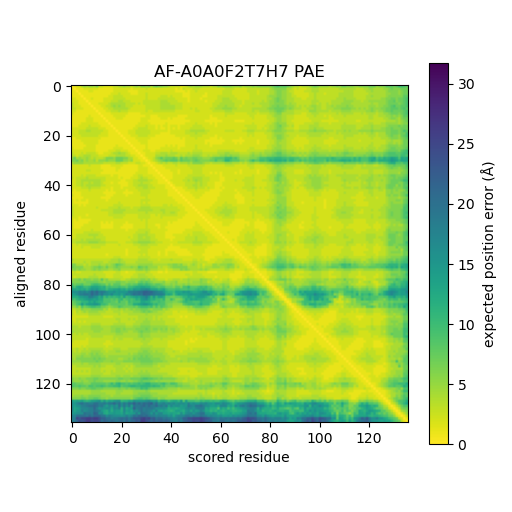SN A CA 1
ATOM 831 C C . ASN A 1 111 ? 20.691 3.583 3.852 1.00 84.94 111 ASN A C 1
ATOM 833 O O . ASN A 1 111 ? 21.508 3.511 4.770 1.00 84.94 111 ASN A O 1
ATOM 837 N N . GLY A 1 112 ? 19.551 2.883 3.866 1.00 83.31 112 GLY A N 1
ATOM 838 C CA . GLY A 1 112 ? 19.136 2.006 4.957 1.00 83.31 112 GLY A CA 1
ATOM 839 C C . GLY A 1 112 ? 18.684 2.759 6.209 1.00 83.31 112 GLY A C 1
ATOM 840 O O . GLY A 1 112 ? 18.555 2.147 7.273 1.00 83.31 112 GLY A O 1
ATOM 841 N N . THR A 1 113 ? 18.444 4.074 6.116 1.00 86.94 113 THR A N 1
ATOM 842 C CA . THR A 1 113 ? 17.861 4.837 7.224 1.00 86.94 113 THR A CA 1
ATOM 843 C C . THR A 1 113 ? 16.414 4.414 7.392 1.00 86.94 113 THR A C 1
ATOM 845 O O . THR A 1 113 ? 15.652 4.456 6.430 1.00 86.94 113 THR A O 1
ATOM 848 N N . PHE A 1 114 ? 16.022 4.064 8.614 1.00 89.12 114 PHE A N 1
ATOM 849 C CA . PHE A 1 114 ? 14.648 3.710 8.940 1.00 89.12 114 PHE A CA 1
ATOM 850 C C . PHE A 1 114 ? 13.830 4.940 9.348 1.00 89.12 114 PHE A C 1
ATOM 852 O O . PHE A 1 114 ? 14.308 5.816 10.079 1.00 89.12 114 PHE A O 1
ATOM 859 N N . TRP A 1 115 ? 12.583 4.983 8.891 1.00 89.88 115 TRP A N 1
ATOM 860 C CA . TRP A 1 115 ? 11.659 6.095 9.073 1.00 89.88 115 TRP A CA 1
ATOM 861 C C . TRP A 1 115 ? 10.282 5.587 9.499 1.00 89.88 115 TRP A C 1
ATOM 863 O O . TRP A 1 115 ? 9.871 4.494 9.112 1.00 89.88 115 TRP A O 1
ATOM 873 N N . SER A 1 116 ? 9.554 6.404 10.258 1.00 92.38 116 SER A N 1
ATOM 874 C CA . SER A 1 116 ? 8.114 6.229 10.483 1.00 92.38 116 SER A CA 1
ATOM 875 C C . SER A 1 116 ? 7.356 7.513 10.201 1.00 92.38 116 SER A C 1
ATOM 877 O O . SER A 1 116 ? 7.928 8.600 10.272 1.00 92.38 116 SER A O 1
ATOM 879 N N . VAL A 1 117 ? 6.068 7.397 9.909 1.00 92.75 117 VAL A N 1
ATOM 880 C CA . VAL A 1 117 ? 5.172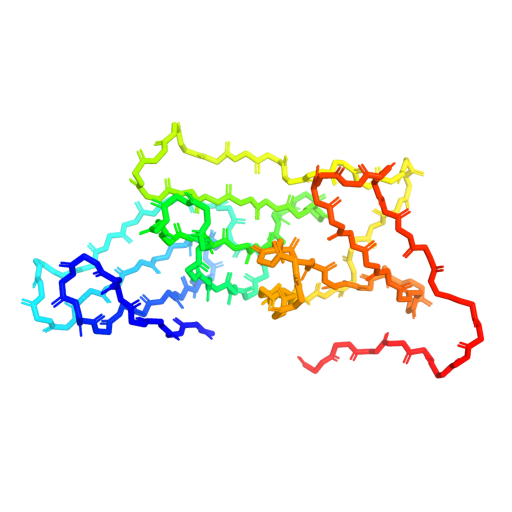 8.538 9.776 1.00 92.75 117 VAL A CA 1
ATOM 881 C C . VAL A 1 117 ? 3.761 8.181 10.237 1.00 92.75 117 VAL A C 1
ATOM 883 O O . VAL A 1 117 ? 3.201 7.169 9.822 1.00 92.75 117 VAL A O 1
ATOM 886 N N . ASP A 1 118 ? 3.196 9.039 11.084 1.00 93.38 118 ASP A N 1
ATOM 887 C CA . ASP A 1 118 ? 1.757 9.136 11.344 1.00 93.38 118 ASP A CA 1
ATOM 888 C C . ASP A 1 118 ? 1.228 10.320 10.511 1.00 93.38 118 ASP A C 1
ATOM 890 O O . ASP A 1 118 ? 1.709 11.443 10.710 1.00 93.38 118 ASP A O 1
ATOM 894 N N . PRO A 1 119 ? 0.265 10.124 9.589 1.00 87.38 119 PRO A N 1
ATOM 895 C CA . PRO A 1 119 ? -0.334 11.202 8.799 1.00 87.38 119 PRO A CA 1
ATOM 896 C C . PRO A 1 119 ? -0.984 12.324 9.595 1.00 87.38 119 PRO A C 1
ATOM 898 O O . PRO A 1 119 ? -1.150 13.423 9.070 1.00 87.38 119 PRO A O 1
ATOM 901 N N . LYS A 1 120 ? -1.356 12.064 10.847 1.00 87.75 120 LYS A N 1
ATOM 902 C CA . LYS A 1 120 ? -1.894 13.071 11.766 1.00 87.75 120 LYS A CA 1
ATOM 903 C C . LYS A 1 120 ? -0.796 13.775 12.572 1.00 87.75 120 LYS A C 1
ATOM 905 O O . LYS A 1 120 ? -1.091 14.708 13.316 1.00 87.75 120 LYS A O 1
ATOM 910 N N . GLY A 1 121 ? 0.450 13.320 12.451 1.00 87.19 121 GLY A N 1
ATOM 911 C CA . GLY A 1 121 ? 1.629 13.869 13.108 1.00 87.19 121 GLY A CA 1
ATOM 912 C C . GLY A 1 121 ? 2.384 14.911 12.267 1.00 87.19 121 GLY A C 1
ATOM 913 O O . GLY A 1 121 ? 1.890 15.389 11.248 1.00 87.19 121 GLY A O 1
ATOM 914 N N . PRO A 1 122 ? 3.614 15.276 12.676 1.00 85.19 122 PRO A N 1
ATOM 915 C CA . PRO A 1 122 ? 4.417 16.315 12.021 1.00 85.19 122 PRO A CA 1
ATOM 916 C C . PRO A 1 122 ? 5.092 15.869 10.708 1.00 85.19 122 PRO A C 1
ATOM 918 O O . PRO A 1 122 ? 5.869 16.633 10.138 1.00 85.19 122 PRO A O 1
ATOM 921 N N . GLY A 1 123 ? 4.833 14.646 10.235 1.00 89.50 123 GLY A N 1
ATOM 922 C CA . GLY A 1 123 ? 5.484 14.042 9.072 1.00 89.50 123 GLY A CA 1
ATOM 923 C C . GLY A 1 123 ? 6.525 12.983 9.446 1.00 89.50 123 GLY A C 1
ATOM 924 O O . GLY A 1 123 ? 6.470 12.375 10.518 1.00 89.50 123 GLY A O 1
ATOM 925 N N . TRP A 1 124 ? 7.457 12.724 8.527 1.00 89.88 124 TRP A N 1
ATOM 926 C CA . TRP A 1 124 ? 8.439 11.649 8.656 1.00 89.88 124 TRP A CA 1
ATOM 927 C C . TRP A 1 124 ? 9.396 11.858 9.833 1.00 89.88 124 TRP A C 1
ATOM 929 O O . TRP A 1 124 ? 10.078 12.876 9.948 1.00 89.88 124 TRP A O 1
ATOM 939 N N . THR A 1 125 ? 9.497 10.835 10.676 1.00 91.25 125 THR A N 1
ATOM 940 C CA . THR A 1 125 ? 10.393 10.768 11.828 1.00 91.25 125 THR A CA 1
ATOM 941 C C . THR A 1 125 ? 11.508 9.768 11.558 1.00 91.25 125 THR A C 1
ATOM 943 O O . THR A 1 125 ? 11.261 8.585 11.311 1.00 91.25 125 THR A O 1
ATOM 946 N N . LYS A 1 126 ? 12.751 10.253 11.616 1.00 89.25 126 LYS A N 1
ATOM 947 C CA . LYS A 1 126 ? 13.963 9.447 11.451 1.00 89.25 126 LYS A CA 1
ATOM 948 C C . LYS A 1 126 ? 14.284 8.670 12.724 1.00 89.25 126 LYS A C 1
ATOM 950 O O . LYS A 1 126 ? 14.343 9.269 13.797 1.00 89.25 126 LYS A O 1
ATOM 955 N N . PHE A 1 127 ? 14.606 7.385 12.597 1.00 87.62 127 PHE A N 1
ATOM 956 C CA . PHE A 1 127 ? 15.219 6.621 13.685 1.00 87.62 127 PHE A CA 1
ATOM 957 C C . PHE A 1 127 ? 16.748 6.753 13.644 1.00 87.62 127 PHE A C 1
ATOM 959 O O . PHE A 1 127 ? 17.368 6.680 12.580 1.00 87.62 127 PHE A O 1
ATOM 966 N N . TRP A 1 128 ? 17.363 6.962 14.811 1.00 78.75 128 TRP A N 1
ATOM 967 C CA . TRP A 1 128 ? 18.813 7.104 14.971 1.00 78.75 128 TRP A CA 1
ATOM 968 C C . TRP A 1 128 ? 19.396 5.926 15.741 1.00 78.75 128 TRP A C 1
ATOM 970 O O . TRP A 1 128 ? 18.888 5.582 16.805 1.00 78.75 128 TRP A O 1
ATOM 980 N N . GLY A 1 129 ? 20.515 5.388 15.248 1.00 65.56 129 GLY A N 1
ATOM 981 C CA . GLY A 1 129 ? 21.170 4.228 15.850 1.00 65.56 129 GLY A CA 1
ATOM 982 C C . GLY A 1 129 ? 20.376 2.936 15.628 1.00 65.56 129 GLY A C 1
ATOM 983 O O . GLY A 1 129 ? 19.152 2.914 15.692 1.00 65.56 129 GLY A O 1
ATOM 984 N N . GLY A 1 130 ? 21.082 1.849 15.326 1.00 68.62 130 GLY A N 1
ATOM 985 C CA . GLY A 1 130 ? 20.486 0.563 14.957 1.00 68.62 130 GLY A CA 1
ATOM 986 C C . GLY A 1 130 ? 21.126 -0.021 13.695 1.00 68.62 130 GLY A C 1
ATOM 987 O O . GLY A 1 130 ? 21.915 0.664 13.038 1.00 68.62 130 GLY A O 1
ATOM 988 N N . PRO A 1 131 ? 20.846 -1.295 13.372 1.00 71.25 131 PRO A N 1
ATOM 989 C CA . PRO A 1 131 ? 21.282 -1.889 12.114 1.00 71.25 131 PRO A CA 1
ATOM 990 C C . PRO A 1 131 ? 20.632 -1.161 10.930 1.00 71.25 131 PRO A C 1
ATOM 992 O O . PRO A 1 131 ? 19.520 -0.647 11.048 1.00 71.25 131 PRO A O 1
ATOM 995 N N . ALA A 1 132 ? 21.319 -1.133 9.786 1.00 69.25 132 ALA A N 1
ATOM 996 C CA . ALA A 1 132 ? 20.719 -0.641 8.551 1.00 69.25 132 ALA A CA 1
ATOM 997 C C . ALA A 1 132 ? 19.482 -1.486 8.215 1.00 69.25 132 ALA A C 1
ATOM 999 O O . ALA A 1 132 ? 19.549 -2.719 8.230 1.00 69.25 132 ALA A O 1
ATOM 1000 N N . ALA A 1 133 ? 18.362 -0.829 7.919 1.00 66.25 133 ALA A N 1
ATOM 1001 C CA . ALA A 1 133 ? 17.191 -1.516 7.401 1.00 66.25 133 ALA A CA 1
ATOM 1002 C C . ALA A 1 133 ? 17.487 -1.951 5.959 1.00 66.25 133 ALA A C 1
ATOM 1004 O O . ALA A 1 133 ? 17.857 -1.128 5.123 1.00 66.25 133 ALA A O 1
ATOM 1005 N N . VAL A 1 134 ? 17.343 -3.244 5.682 1.00 61.53 134 VAL A N 1
ATOM 1006 C CA . VAL A 1 134 ? 17.472 -3.818 4.339 1.00 61.53 134 VAL A CA 1
ATOM 1007 C C . VAL A 1 134 ? 16.153 -4.487 3.969 1.00 61.53 134 VAL A C 1
ATOM 1009 O O . VAL A 1 134 ? 15.579 -5.209 4.784 1.00 61.53 134 VAL A O 1
ATOM 1012 N N . ALA A 1 135 ? 15.650 -4.220 2.763 1.00 57.41 135 ALA A N 1
ATOM 1013 C CA . ALA A 1 135 ? 14.522 -4.960 2.204 1.00 57.41 135 ALA A CA 1
ATOM 1014 C C . ALA A 1 135 ? 14.942 -6.403 1.884 1.00 57.41 135 ALA A C 1
ATOM 1016 O O . ALA A 1 135 ? 16.070 -6.634 1.443 1.00 57.41 135 ALA A O 1
ATOM 1017 N N . SER A 1 136 ? 14.027 -7.349 2.087 1.00 51.66 136 SER A N 1
ATOM 1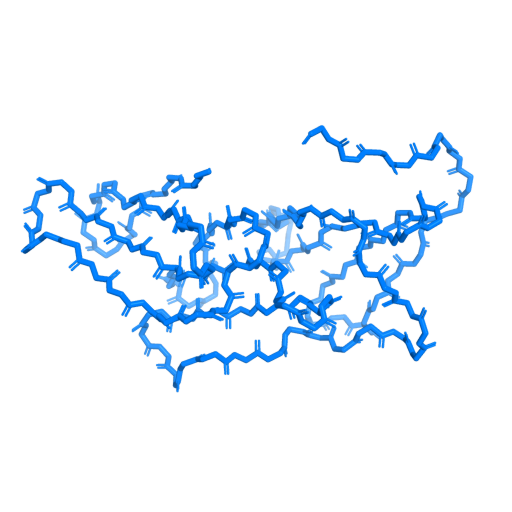018 C CA . SER A 1 136 ? 14.087 -8.708 1.534 1.00 51.66 136 SER A CA 1
ATOM 1019 C C . SER A 1 136 ? 13.387 -8.774 0.187 1.00 51.66 136 SER A C 1
ATOM 1021 O O . SER A 1 136 ? 12.284 -8.182 0.120 1.00 51.66 136 SER A O 1
#

Nearest PDB structures (foldseek):
  8ptz-assembly1_B  TM=6.379E-01  e=1.270E-02  Homo sapiens
  6lk8-assembly1_H  TM=5.459E-01  e=1.338E-02  Xenopus laevis
  8avg-assembly1_B  TM=5.788E-01  e=1.565E-02  Mus musculus
  6igq-assembly1_A  TM=6.051E-01  e=4.687E-02  Deinococcus radiodurans R1 = ATCC 13939 = DSM 20539
  8fo9-assembly1_F  TM=5.654E-01  e=9.735E-02  Homo sapiens

pLDDT: mean 89.66, std 9.12, range [51.66, 98.06]

Radius of gyration: 14.88 Å; Cα contacts (8 Å, |Δi|>4): 324; chains: 1; bounding box: 40×31×37 Å

Solvent-accessible surface area (backbone atoms only — not comparable to full-atom values): 7764 Å² total; per-residue (Å²): 101,25,73,40,66,38,78,86,78,69,43,60,37,39,32,37,55,51,96,76,15,28,31,35,37,32,34,91,89,56,100,45,79,43,79,76,46,70,48,22,61,30,50,42,37,55,42,70,39,74,84,77,61,40,59,38,36,37,22,24,26,84,82,40,41,49,29,30,34,33,93,91,54,101,45,82,39,79,39,80,81,64,64,92,88,60,46,51,54,48,57,54,49,70,46,63,40,86,92,76,50,44,57,37,38,33,39,28,29,71,85,17,48,40,36,37,30,35,86,91,55,99,46,82,43,77,63,77,87,77,80,69,50,73,76,131

Mean predicted aligned error: 4.47 Å

Secondary structure (DSSP, 8-state):
-EEEE-TTT--EEEEEE-TT--EEEEETTTTEEEE--TT-SSPPEEEEETTTTEEEEEEE-TTS-EEEEETTTTEEEE-SPPPTT--B-S--EEEE-TTT--EEEEEEBTT--EEEE-TTTTS-EE--SSSPP---

Sequence (136 aa):
PSVVADPATGHLITYIRDTANHLWSVDPKGPGWIDFGPMAAGDPMTVVDPATNHLITYLNGPDHRLWSVDPQGPGWTEFIPTTSGTVLGGNPFTIADPATGHLVTYAHDTNGTFWSVDPKGPGWTKFWGGPAAVAS

Organism: Streptomyces rubellomurinus (strain ATCC 31215) (NCBI:txid359131)